Protein AF-A0A7S0V590-F1 (afdb_monomer)

Mean predicted aligned error: 9.69 Å

Nearest PDB structures (foldseek):
  9c5c-assembly1_B  TM=3.283E-01  e=2.631E+00  Homo sapiens
  8a9k-assembly1_A  TM=4.041E-01  e=4.850E+00  Homo sapiens

Radius of gyration: 17.99 Å; Cα contacts (8 Å, |Δi|>4): 109; chains: 1; bounding box: 58×39×56 Å

Structure (mmCIF, N/CA/C/O backbone):
data_AF-A0A7S0V590-F1
#
_entry.id   AF-A0A7S0V590-F1
#
loop_
_atom_site.group_PDB
_atom_site.id
_atom_site.type_symbol
_atom_site.label_atom_id
_atom_site.label_alt_id
_atom_site.label_comp_id
_atom_site.label_asym_id
_atom_site.label_entity_id
_atom_site.label_seq_id
_atom_site.pdbx_PDB_ins_code
_atom_site.Cartn_x
_atom_site.Cartn_y
_atom_site.Cartn_z
_atom_site.occupancy
_atom_site.B_iso_or_equiv
_atom_site.auth_seq_id
_atom_site.auth_comp_id
_atom_site.auth_asym_id
_atom_site.auth_atom_id
_atom_site.pdbx_PDB_model_num
ATOM 1 N N . MET A 1 1 ? 5.448 25.485 -33.151 1.00 40.81 1 MET A N 1
ATOM 2 C CA . MET A 1 1 ? 5.277 24.139 -32.556 1.00 40.81 1 MET A CA 1
ATOM 3 C C . MET A 1 1 ? 6.236 24.014 -31.382 1.00 40.81 1 MET A C 1
ATOM 5 O O . MET A 1 1 ? 7.440 23.976 -31.600 1.00 40.81 1 MET A O 1
ATOM 9 N N . ALA A 1 2 ? 5.732 24.058 -30.147 1.00 37.69 2 ALA A N 1
ATOM 10 C CA . ALA A 1 2 ? 6.571 23.934 -28.958 1.00 37.69 2 ALA A CA 1
ATOM 11 C C . ALA A 1 2 ? 7.068 22.485 -28.828 1.00 37.69 2 ALA A C 1
ATOM 13 O O . ALA A 1 2 ? 6.274 21.548 -28.761 1.00 37.69 2 ALA A O 1
ATOM 14 N N . LYS A 1 3 ? 8.392 22.304 -28.837 1.00 43.41 3 LYS A N 1
ATOM 15 C CA . LYS A 1 3 ? 9.062 21.033 -28.544 1.00 43.41 3 LYS A CA 1
ATOM 16 C C . LYS A 1 3 ? 8.748 20.695 -27.086 1.00 43.41 3 LYS A C 1
ATOM 18 O O . LYS A 1 3 ? 9.236 21.389 -26.199 1.00 43.41 3 LYS A O 1
ATOM 23 N N . ALA A 1 4 ? 7.936 19.666 -26.843 1.00 42.25 4 ALA A N 1
ATOM 24 C CA . ALA A 1 4 ? 7.739 19.136 -25.500 1.00 42.25 4 ALA A CA 1
ATOM 25 C C . ALA A 1 4 ? 9.118 18.786 -24.926 1.00 42.25 4 ALA A C 1
ATOM 27 O O . ALA A 1 4 ? 9.814 17.904 -25.442 1.00 42.25 4 ALA A O 1
ATOM 28 N N . SER A 1 5 ? 9.551 19.535 -23.913 1.00 45.69 5 SER A N 1
ATOM 29 C CA . SER A 1 5 ? 10.721 19.192 -23.120 1.00 45.69 5 SER A CA 1
ATOM 30 C C . SER A 1 5 ? 10.504 17.773 -22.623 1.00 45.69 5 SER A C 1
ATOM 32 O O . SER A 1 5 ? 9.531 17.514 -21.920 1.00 45.69 5 SER A O 1
ATOM 34 N N . ARG A 1 6 ? 11.376 16.842 -23.024 1.00 47.25 6 ARG A N 1
ATOM 35 C CA . ARG A 1 6 ? 11.443 15.516 -22.410 1.00 47.25 6 ARG A CA 1
ATOM 36 C C . ARG A 1 6 ? 11.777 15.740 -20.941 1.00 47.25 6 ARG A C 1
ATOM 38 O O . ARG A 1 6 ? 12.952 15.851 -20.593 1.00 47.25 6 ARG A O 1
ATOM 45 N N . GLU A 1 7 ? 10.753 15.868 -20.105 1.00 49.06 7 GLU A N 1
ATOM 46 C CA . GLU A 1 7 ? 10.900 15.807 -18.662 1.00 49.06 7 GLU A CA 1
ATOM 47 C C . GLU A 1 7 ? 11.709 14.547 -18.369 1.00 49.06 7 GLU A C 1
ATOM 49 O O . GLU A 1 7 ? 11.351 13.438 -18.780 1.00 49.06 7 GLU A O 1
ATOM 54 N N . LYS A 1 8 ? 12.878 14.724 -17.750 1.00 43.88 8 LYS A N 1
ATOM 55 C CA . LYS A 1 8 ? 13.663 13.602 -17.246 1.00 43.88 8 LYS A CA 1
ATOM 56 C C . LYS A 1 8 ? 12.813 12.948 -16.168 1.00 43.88 8 LYS A C 1
ATOM 58 O O . LYS A 1 8 ? 12.829 13.373 -15.020 1.00 43.88 8 LYS A O 1
ATOM 63 N N . VAL A 1 9 ? 12.069 11.921 -16.556 1.00 50.62 9 VAL A N 1
ATOM 64 C CA . VAL A 1 9 ? 11.330 11.074 -15.629 1.00 50.62 9 VAL A CA 1
ATOM 65 C C . VAL A 1 9 ? 12.345 10.478 -14.661 1.00 50.62 9 VAL A C 1
ATOM 67 O O . VAL A 1 9 ? 13.165 9.631 -15.034 1.00 50.62 9 VAL A O 1
ATOM 70 N N . ILE A 1 10 ? 12.314 10.954 -13.419 1.00 52.41 10 ILE A N 1
ATOM 71 C CA . ILE A 1 10 ? 13.142 10.432 -12.339 1.00 52.41 10 ILE A CA 1
ATOM 72 C C . ILE A 1 10 ? 12.605 9.039 -12.017 1.00 52.41 10 ILE A C 1
ATOM 74 O O . ILE A 1 10 ? 11.551 8.881 -11.408 1.00 52.41 10 ILE A O 1
ATOM 78 N N . LYS A 1 11 ? 13.322 8.007 -12.466 1.00 58.06 11 LYS A N 1
ATOM 79 C CA . LYS A 1 11 ? 13.026 6.626 -12.081 1.00 58.06 11 LYS A CA 1
ATOM 80 C C . LYS A 1 11 ? 13.479 6.429 -10.635 1.00 58.06 11 LYS A C 1
ATOM 82 O O . LYS A 1 11 ? 14.630 6.761 -10.337 1.00 58.06 11 LYS A O 1
ATOM 87 N N . PRO A 1 12 ? 12.649 5.862 -9.747 1.00 60.38 12 PRO A N 1
ATOM 88 C CA . PRO A 1 12 ? 13.106 5.510 -8.413 1.00 60.38 12 PRO A CA 1
ATOM 89 C C . PRO A 1 12 ? 14.254 4.508 -8.526 1.00 60.38 12 PRO A C 1
ATOM 91 O O . PRO A 1 12 ? 14.137 3.486 -9.207 1.00 60.38 12 PRO A O 1
ATOM 94 N N . SER A 1 13 ? 15.373 4.790 -7.863 1.00 70.56 13 SER A N 1
ATOM 95 C CA . SER A 1 13 ? 16.407 3.772 -7.692 1.00 70.56 13 SER A CA 1
ATOM 96 C C . SER A 1 13 ? 15.886 2.673 -6.755 1.00 70.56 13 SER A C 1
ATOM 98 O O . SER A 1 13 ? 15.053 2.941 -5.884 1.00 70.56 13 SER A O 1
ATOM 100 N N . LYS A 1 14 ? 16.393 1.437 -6.886 1.00 73.06 14 LYS A N 1
ATOM 101 C CA . LYS A 1 14 ? 16.056 0.331 -5.962 1.00 73.06 14 LYS A CA 1
ATOM 102 C C . LYS A 1 14 ? 16.268 0.735 -4.494 1.00 73.06 14 LYS A C 1
ATOM 104 O O . LYS A 1 14 ? 15.441 0.427 -3.643 1.00 73.06 14 LYS A O 1
ATOM 109 N N . LEU A 1 15 ? 17.340 1.485 -4.223 1.00 77.62 15 LEU A N 1
ATOM 110 C CA . LEU A 1 15 ? 17.662 2.011 -2.897 1.00 77.62 15 LEU A CA 1
ATOM 111 C C . LEU A 1 15 ? 16.615 3.020 -2.408 1.00 77.62 15 LEU A C 1
ATOM 113 O O . LEU A 1 15 ? 16.135 2.905 -1.284 1.00 77.62 15 LEU A O 1
ATOM 117 N N . SER A 1 16 ? 16.228 3.978 -3.255 1.00 77.31 16 SER A N 1
ATOM 118 C CA . SER A 1 16 ? 15.192 4.968 -2.928 1.00 77.31 16 SER A CA 1
ATOM 119 C C . SER A 1 16 ? 13.860 4.292 -2.596 1.00 77.31 16 SER A C 1
ATOM 121 O O . SER A 1 16 ? 13.164 4.715 -1.674 1.00 77.31 16 SER A O 1
ATOM 123 N N . LEU A 1 17 ? 13.521 3.215 -3.308 1.00 79.50 17 LEU A N 1
ATOM 124 C CA . LEU A 1 17 ? 12.298 2.460 -3.065 1.00 79.50 17 LEU A CA 1
ATOM 125 C C . LEU A 1 17 ? 12.337 1.691 -1.743 1.00 79.50 17 LEU A C 1
ATOM 127 O O . LEU A 1 17 ? 11.377 1.760 -0.982 1.00 79.50 17 LEU A O 1
ATOM 131 N N . ARG A 1 18 ? 13.459 1.029 -1.435 1.00 82.75 18 ARG A N 1
ATOM 132 C CA . ARG A 1 18 ? 13.667 0.368 -0.139 1.00 82.75 18 ARG A CA 1
ATOM 133 C C . ARG A 1 18 ? 13.497 1.353 1.017 1.00 82.75 18 ARG A C 1
ATOM 135 O O . ARG A 1 18 ? 12.694 1.109 1.910 1.00 82.75 18 ARG A O 1
ATOM 142 N N . ILE A 1 19 ? 14.173 2.501 0.939 1.00 85.50 19 ILE A N 1
ATOM 143 C CA . ILE A 1 19 ? 14.043 3.583 1.928 1.00 85.50 19 ILE A CA 1
ATOM 144 C C . ILE A 1 19 ? 12.577 4.025 2.054 1.00 85.50 19 ILE A C 1
ATOM 146 O O . ILE A 1 19 ? 12.086 4.253 3.155 1.00 85.50 19 ILE A O 1
ATOM 150 N N . THR A 1 20 ? 11.852 4.128 0.937 1.00 86.69 20 THR A N 1
ATOM 151 C CA . THR A 1 20 ? 10.426 4.494 0.951 1.00 86.69 20 THR A CA 1
ATOM 152 C C . THR A 1 20 ? 9.573 3.448 1.676 1.00 86.69 20 THR A C 1
ATOM 154 O O . THR A 1 20 ? 8.680 3.816 2.433 1.00 86.69 20 THR A O 1
ATOM 157 N N . ILE A 1 21 ? 9.855 2.156 1.501 1.00 87.19 21 ILE A N 1
ATOM 158 C CA . ILE A 1 21 ? 9.139 1.073 2.193 1.00 87.19 21 ILE A CA 1
ATOM 159 C C . ILE A 1 21 ? 9.451 1.090 3.694 1.00 87.19 21 ILE A C 1
ATOM 161 O O . ILE A 1 21 ? 8.531 1.025 4.507 1.00 87.19 21 ILE A O 1
ATOM 165 N N . GLU A 1 22 ? 10.722 1.241 4.073 1.00 87.69 22 GLU A N 1
ATOM 166 C CA . GLU A 1 22 ? 11.150 1.348 5.477 1.00 87.69 22 GLU A CA 1
ATOM 167 C C . GLU A 1 22 ? 10.454 2.519 6.195 1.00 87.69 22 GLU A C 1
ATOM 169 O O . GLU A 1 22 ? 10.034 2.396 7.350 1.00 87.69 22 GLU A O 1
ATOM 174 N N . ARG A 1 23 ? 10.242 3.637 5.489 1.00 91.06 23 ARG A N 1
ATOM 175 C CA . ARG A 1 23 ? 9.536 4.822 6.002 1.00 91.06 23 ARG A CA 1
ATOM 176 C C . ARG A 1 23 ? 8.066 4.579 6.360 1.00 91.06 23 ARG A C 1
ATOM 178 O O . ARG A 1 23 ? 7.535 5.319 7.184 1.00 91.06 23 ARG A O 1
ATOM 185 N N . LEU A 1 24 ? 7.414 3.533 5.843 1.00 88.88 24 LEU A N 1
ATOM 186 C CA . LEU A 1 24 ? 6.047 3.170 6.259 1.00 88.88 24 LEU A CA 1
ATOM 187 C C . LEU A 1 24 ? 5.977 2.788 7.747 1.00 88.88 24 LEU A C 1
ATOM 189 O O . LEU A 1 24 ? 4.944 2.970 8.390 1.00 88.88 24 LEU A O 1
ATOM 193 N N . GLY A 1 25 ? 7.072 2.274 8.312 1.00 86.62 25 GLY A N 1
ATOM 194 C CA . GLY A 1 25 ? 7.156 1.907 9.725 1.00 86.62 25 GLY A CA 1
ATOM 195 C C . GLY A 1 25 ? 7.357 3.088 10.679 1.00 86.62 25 GLY A C 1
ATOM 196 O O . GLY A 1 25 ? 7.224 2.906 11.886 1.00 86.62 25 GLY A O 1
ATOM 197 N N . GLN A 1 26 ? 7.650 4.286 10.168 1.00 91.25 26 GLN A N 1
ATOM 198 C CA . GLN A 1 26 ? 8.115 5.429 10.964 1.00 91.25 26 GLN A C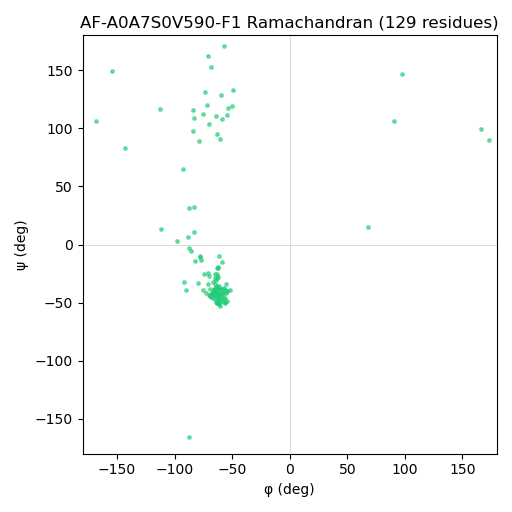A 1
ATOM 199 C C . GLN A 1 26 ? 6.959 6.270 11.533 1.00 91.25 26 GLN A C 1
ATOM 201 O O . GLN A 1 26 ? 5.812 5.813 11.591 1.00 91.25 26 GLN A O 1
ATOM 206 N N . ASP A 1 27 ? 7.247 7.482 12.010 1.00 92.25 27 ASP A N 1
ATOM 207 C CA . ASP A 1 27 ? 6.251 8.411 12.546 1.00 92.25 27 ASP A CA 1
ATOM 208 C C . ASP A 1 27 ? 5.131 8.729 11.531 1.00 92.25 27 ASP A C 1
ATOM 210 O O . ASP A 1 27 ? 5.179 8.346 10.358 1.00 92.25 27 ASP A O 1
ATOM 214 N N . LYS A 1 28 ? 4.076 9.411 11.990 1.00 88.56 28 LYS A N 1
ATOM 215 C CA . LYS A 1 28 ? 2.888 9.693 11.172 1.00 88.56 28 LYS A CA 1
ATOM 216 C C . LYS A 1 28 ? 3.232 10.423 9.871 1.00 88.56 28 LYS A C 1
ATOM 218 O O . LYS A 1 28 ? 2.756 10.006 8.816 1.00 88.56 28 LYS A O 1
ATOM 223 N N . GLN A 1 29 ? 4.013 11.498 9.945 1.00 91.69 29 GLN A N 1
ATOM 224 C CA . GLN A 1 29 ? 4.285 12.355 8.794 1.00 91.69 29 GLN A CA 1
ATOM 225 C C . GLN A 1 29 ? 5.135 11.611 7.765 1.00 91.69 29 GLN A C 1
ATOM 227 O O . GLN A 1 29 ? 4.833 11.636 6.569 1.00 91.69 29 GLN A O 1
ATOM 232 N N . THR A 1 30 ? 6.141 10.875 8.232 1.00 92.06 30 THR A N 1
ATOM 233 C CA . THR A 1 30 ? 7.009 10.088 7.355 1.00 92.06 30 THR A CA 1
ATOM 234 C C . THR A 1 30 ? 6.267 8.923 6.697 1.00 92.06 30 THR A C 1
ATOM 236 O O . THR A 1 30 ? 6.390 8.710 5.487 1.00 92.06 30 THR A O 1
ATOM 239 N N . ALA A 1 31 ? 5.434 8.207 7.458 1.00 89.88 31 ALA A N 1
ATOM 240 C CA . ALA A 1 31 ? 4.612 7.122 6.928 1.00 89.88 31 ALA A CA 1
ATOM 241 C C . ALA A 1 31 ? 3.591 7.624 5.898 1.00 89.88 31 ALA A C 1
ATOM 243 O O . ALA A 1 31 ? 3.349 6.963 4.887 1.00 89.88 31 ALA A O 1
ATOM 244 N N . GLU A 1 32 ? 3.015 8.804 6.119 1.00 89.88 32 GLU A N 1
ATOM 245 C CA . GLU A 1 32 ? 2.109 9.443 5.169 1.00 89.88 32 GLU A CA 1
ATOM 246 C C . GLU A 1 32 ? 2.807 9.776 3.845 1.00 89.88 32 GLU A C 1
ATOM 248 O O . GLU A 1 32 ? 2.312 9.399 2.780 1.00 89.88 32 GLU A O 1
ATOM 253 N N . GLN A 1 33 ? 3.966 10.434 3.898 1.00 91.12 33 GLN A N 1
ATOM 254 C CA . GLN A 1 33 ? 4.743 10.768 2.700 1.00 91.12 33 GLN A CA 1
ATOM 255 C C . GLN A 1 33 ? 5.156 9.512 1.926 1.00 91.12 33 GLN A C 1
ATOM 257 O O . GLN A 1 33 ? 5.053 9.472 0.697 1.00 91.12 33 GLN A O 1
ATOM 262 N N . ALA A 1 34 ? 5.581 8.465 2.636 1.00 90.62 34 ALA A N 1
ATOM 263 C CA . ALA A 1 34 ? 5.904 7.176 2.038 1.00 90.62 34 ALA A CA 1
ATOM 264 C C . ALA A 1 34 ? 4.684 6.534 1.364 1.00 90.62 34 ALA A C 1
ATOM 266 O O . ALA A 1 34 ? 4.783 6.072 0.228 1.00 90.62 34 ALA A O 1
ATOM 267 N N . THR A 1 35 ? 3.520 6.567 2.018 1.00 90.44 35 THR A N 1
ATOM 268 C CA . THR A 1 35 ? 2.265 6.031 1.468 1.00 90.44 35 THR A CA 1
ATOM 269 C C . THR A 1 35 ? 1.867 6.757 0.189 1.00 90.44 35 THR A C 1
ATOM 271 O O . THR A 1 35 ? 1.556 6.106 -0.807 1.00 90.44 35 THR A O 1
ATOM 274 N N . TRP A 1 36 ? 1.934 8.091 0.178 1.00 87.75 36 TRP A N 1
ATOM 275 C CA . TRP A 1 36 ? 1.656 8.893 -1.015 1.00 87.75 36 TRP A CA 1
ATOM 276 C C . TRP A 1 36 ? 2.647 8.638 -2.142 1.00 87.75 36 TRP A C 1
ATOM 278 O O . TRP A 1 36 ? 2.243 8.526 -3.297 1.00 87.75 36 TRP A O 1
ATOM 288 N N . THR A 1 37 ? 3.932 8.504 -1.813 1.00 88.56 37 THR A N 1
ATOM 289 C CA . THR A 1 37 ? 4.966 8.171 -2.799 1.00 88.56 37 THR A CA 1
ATOM 290 C C . THR A 1 37 ? 4.661 6.822 -3.439 1.00 88.56 37 THR A C 1
ATOM 292 O O . THR A 1 37 ? 4.630 6.713 -4.661 1.00 88.56 37 THR A O 1
ATOM 295 N N . ILE A 1 38 ? 4.361 5.801 -2.633 1.00 87.75 38 ILE A N 1
ATOM 296 C CA . ILE A 1 38 ? 4.005 4.467 -3.127 1.00 87.75 38 ILE A CA 1
ATOM 297 C C . ILE A 1 38 ? 2.726 4.517 -3.962 1.00 87.75 38 ILE A C 1
ATOM 299 O O . ILE A 1 38 ? 2.705 3.958 -5.056 1.00 87.75 38 ILE A O 1
ATOM 303 N N . TRP A 1 39 ? 1.691 5.226 -3.506 1.00 86.00 39 TRP A N 1
ATOM 304 C CA . TRP A 1 39 ? 0.474 5.419 -4.289 1.00 86.00 39 TRP A CA 1
ATOM 305 C C . TRP A 1 39 ? 0.767 6.087 -5.633 1.00 86.00 39 TRP A C 1
ATOM 307 O O . TRP A 1 39 ? 0.309 5.593 -6.651 1.00 86.00 39 TRP A O 1
ATOM 317 N N . GLY A 1 40 ? 1.574 7.149 -5.677 1.00 84.06 40 GLY A N 1
ATOM 318 C CA . GLY A 1 40 ? 1.928 7.835 -6.923 1.00 84.06 40 GLY A CA 1
ATOM 319 C C . GLY A 1 40 ? 2.774 6.979 -7.869 1.00 84.06 40 GLY A C 1
ATOM 320 O O . GLY A 1 40 ? 2.646 7.091 -9.087 1.00 84.06 40 GLY A O 1
ATOM 321 N N . LEU A 1 41 ? 3.618 6.092 -7.338 1.00 84.12 41 LEU A N 1
ATOM 322 C CA . LEU A 1 41 ? 4.383 5.135 -8.144 1.00 84.12 41 LEU A CA 1
ATOM 323 C C . LEU A 1 41 ? 3.505 4.043 -8.750 1.00 84.12 41 LEU A C 1
ATOM 325 O O . LEU A 1 41 ? 3.793 3.574 -9.852 1.00 84.12 41 LEU A O 1
ATOM 329 N N . LEU A 1 42 ? 2.468 3.644 -8.020 1.00 78.88 42 LEU A N 1
ATOM 330 C CA . LEU A 1 42 ? 1.580 2.553 -8.387 1.00 78.88 42 LEU A CA 1
ATOM 331 C C . LEU A 1 42 ? 0.364 3.019 -9.187 1.00 78.88 42 LEU A C 1
ATOM 333 O O . LEU A 1 42 ? -0.113 2.290 -10.041 1.00 78.88 42 LEU A O 1
ATOM 337 N N . SER A 1 43 ? -0.133 4.224 -8.944 1.00 80.31 43 SER A N 1
ATOM 338 C CA . SER A 1 43 ? -1.356 4.736 -9.553 1.00 80.31 43 SER A CA 1
ATOM 339 C C . SER A 1 43 ? -1.342 4.527 -11.062 1.00 80.31 43 SER A C 1
ATOM 341 O O . SER A 1 43 ? -0.371 4.867 -11.736 1.00 80.31 43 SER A O 1
ATOM 343 N N . THR A 1 44 ? -2.442 4.007 -11.601 1.00 74.38 44 THR A N 1
ATOM 344 C CA . THR A 1 44 ? -2.615 3.810 -13.051 1.00 74.38 44 THR A CA 1
ATOM 345 C C . THR A 1 44 ? -2.493 5.114 -13.847 1.00 74.38 44 THR A C 1
ATOM 347 O O . THR A 1 44 ? -2.279 5.080 -15.056 1.00 74.38 44 THR A O 1
ATOM 350 N N . TRP A 1 45 ? -2.567 6.263 -13.169 1.00 79.44 45 TRP A N 1
ATOM 351 C CA . TRP A 1 45 ? -2.354 7.594 -13.735 1.00 79.44 45 TRP A CA 1
ATOM 352 C C . TRP A 1 45 ? -0.864 7.913 -13.949 1.00 79.44 45 TRP A C 1
ATOM 354 O O . TRP A 1 45 ? -0.530 8.873 -14.638 1.00 79.44 45 TRP A O 1
ATOM 364 N N . ASN A 1 46 ? 0.049 7.120 -13.381 1.00 80.44 46 ASN A N 1
ATOM 365 C CA . ASN A 1 46 ? 1.481 7.219 -13.626 1.00 80.44 46 ASN A CA 1
ATOM 366 C C . ASN A 1 46 ? 1.842 6.447 -14.906 1.00 80.44 46 ASN A C 1
ATOM 368 O O . ASN A 1 46 ? 1.762 5.223 -14.900 1.00 80.44 46 ASN A O 1
ATOM 372 N N . PRO A 1 47 ? 2.336 7.087 -15.981 1.00 80.75 47 PRO A N 1
ATOM 373 C CA . PRO A 1 47 ? 2.637 6.409 -17.251 1.00 80.75 47 PRO A CA 1
ATOM 374 C C . PRO A 1 47 ? 3.712 5.310 -17.145 1.00 80.75 47 PRO A C 1
ATOM 376 O O . PRO A 1 47 ? 3.928 4.553 -18.090 1.00 80.75 47 PRO A O 1
ATOM 379 N N . HIS A 1 48 ? 4.401 5.206 -16.007 1.00 81.06 48 HIS A N 1
ATOM 380 C CA . HIS A 1 48 ? 5.424 4.202 -15.729 1.00 81.06 48 HIS A CA 1
ATOM 381 C C . HIS A 1 48 ? 5.015 3.187 -14.656 1.00 81.06 48 HIS A C 1
ATOM 383 O O . HIS A 1 48 ? 5.877 2.442 -14.183 1.00 81.06 48 HIS A O 1
ATOM 389 N N . TRP A 1 49 ? 3.732 3.122 -14.282 1.00 80.00 49 TRP A N 1
ATOM 390 C CA . TRP A 1 49 ? 3.245 2.258 -13.202 1.00 80.00 49 TRP A CA 1
ATOM 391 C C . TRP A 1 49 ? 3.641 0.781 -13.387 1.00 80.00 49 TRP A C 1
ATOM 393 O O . TRP A 1 49 ? 4.103 0.151 -12.438 1.00 80.00 49 TRP A O 1
ATOM 403 N N . GLN A 1 50 ? 3.588 0.255 -14.618 1.00 78.44 50 GLN A N 1
ATOM 404 C CA . GLN A 1 50 ? 3.994 -1.127 -14.940 1.00 78.44 50 GLN A CA 1
ATOM 405 C C . GLN A 1 50 ? 5.476 -1.383 -14.648 1.00 78.44 50 GLN A C 1
ATOM 407 O O . GLN A 1 50 ? 5.851 -2.395 -14.066 1.00 78.44 50 GLN A O 1
ATOM 412 N N . ARG A 1 51 ? 6.344 -0.427 -14.992 1.00 78.44 51 ARG A N 1
ATOM 413 C CA . ARG A 1 51 ? 7.777 -0.529 -14.700 1.00 78.44 51 ARG A CA 1
ATOM 414 C C . ARG A 1 51 ? 8.045 -0.424 -13.200 1.00 78.44 51 ARG A C 1
ATOM 416 O O . ARG A 1 51 ? 8.921 -1.108 -12.681 1.00 78.44 51 ARG A O 1
ATOM 423 N N . ASN A 1 52 ? 7.314 0.437 -12.495 1.00 77.88 52 ASN A N 1
ATOM 424 C CA . ASN A 1 52 ? 7.452 0.575 -11.045 1.00 77.88 52 ASN A CA 1
ATOM 425 C C . ASN A 1 52 ? 7.046 -0.716 -10.327 1.00 77.88 52 ASN A C 1
ATOM 427 O O . ASN A 1 52 ? 7.714 -1.109 -9.373 1.00 77.88 52 ASN A O 1
ATOM 431 N N . GLN A 1 53 ? 6.023 -1.412 -10.825 1.00 75.19 53 GLN A N 1
ATOM 432 C CA . GLN A 1 53 ? 5.644 -2.735 -10.340 1.00 75.19 53 GLN A CA 1
ATOM 433 C C . GLN A 1 53 ? 6.800 -3.736 -10.440 1.00 75.19 53 GLN A C 1
ATOM 435 O O . GLN A 1 53 ? 7.102 -4.391 -9.446 1.00 75.19 53 GLN A O 1
ATOM 440 N N . GLU A 1 54 ? 7.464 -3.845 -11.593 1.00 74.50 54 GLU A N 1
ATOM 441 C CA . GLU A 1 54 ? 8.599 -4.767 -11.757 1.00 74.50 54 GLU A CA 1
ATOM 442 C C . GLU A 1 54 ? 9.685 -4.503 -10.708 1.00 74.50 54 GLU A C 1
ATOM 444 O O . GLU A 1 54 ? 10.228 -5.432 -10.109 1.00 74.50 54 GLU A O 1
ATOM 449 N N . VAL A 1 55 ? 9.973 -3.225 -10.436 1.00 71.38 55 VAL A N 1
ATOM 450 C CA . VAL A 1 55 ? 10.954 -2.826 -9.420 1.00 71.38 55 VAL A CA 1
ATOM 451 C C . VAL A 1 55 ? 10.484 -3.208 -8.011 1.00 71.38 55 VAL A C 1
ATOM 453 O O . VAL A 1 55 ? 11.303 -3.666 -7.216 1.00 71.38 55 VAL A O 1
ATOM 456 N N . LEU A 1 56 ? 9.192 -3.078 -7.695 1.00 74.88 56 LEU A N 1
ATOM 457 C CA . LEU A 1 56 ? 8.631 -3.485 -6.399 1.00 74.88 56 LEU A CA 1
ATOM 458 C C . LEU A 1 56 ? 8.665 -5.007 -6.213 1.00 74.88 56 LEU A C 1
ATOM 460 O O . LEU A 1 56 ? 9.056 -5.481 -5.146 1.00 74.88 56 LEU A O 1
ATOM 464 N N . ASP A 1 57 ? 8.327 -5.772 -7.252 1.00 73.81 57 ASP A N 1
ATOM 465 C CA . ASP A 1 57 ? 8.414 -7.235 -7.233 1.00 73.81 57 ASP A CA 1
ATOM 466 C C . ASP A 1 57 ? 9.870 -7.704 -7.042 1.00 73.81 57 ASP A C 1
ATOM 468 O O . ASP A 1 57 ? 10.119 -8.632 -6.266 1.00 73.81 57 ASP A O 1
ATOM 472 N N . LEU A 1 58 ? 10.834 -7.014 -7.667 1.00 67.56 58 LEU A N 1
ATOM 473 C CA . LEU A 1 58 ? 12.279 -7.215 -7.479 1.00 67.56 58 LEU A CA 1
ATOM 474 C C . LEU A 1 58 ? 12.751 -6.885 -6.055 1.00 67.56 58 LEU A C 1
ATOM 476 O O . LEU A 1 58 ? 13.606 -7.578 -5.506 1.00 67.56 58 LEU A O 1
ATOM 480 N N . VAL A 1 59 ? 12.238 -5.814 -5.447 1.00 68.19 59 VAL A N 1
ATOM 481 C CA . VAL A 1 59 ? 12.566 -5.462 -4.054 1.00 68.19 59 VAL A CA 1
ATOM 482 C C . VAL A 1 59 ? 12.031 -6.532 -3.099 1.00 68.19 59 VAL A C 1
ATOM 484 O O . VAL A 1 59 ? 12.778 -6.991 -2.229 1.00 68.19 59 VAL A O 1
ATOM 487 N N . ARG A 1 60 ? 10.803 -7.021 -3.327 1.00 71.31 60 ARG A N 1
ATOM 488 C CA . ARG A 1 60 ? 10.220 -8.118 -2.541 1.00 71.31 60 ARG A CA 1
ATOM 489 C C . ARG A 1 60 ? 11.025 -9.410 -2.671 1.00 71.31 60 ARG A C 1
ATOM 491 O O . ARG A 1 60 ? 11.323 -10.037 -1.659 1.00 71.31 60 ARG A O 1
ATOM 498 N N . SER A 1 61 ? 11.394 -9.821 -3.889 1.00 68.50 61 SER A N 1
ATOM 499 C CA . SER A 1 61 ? 12.145 -11.071 -4.103 1.00 68.50 61 SER A CA 1
ATOM 500 C C . SER A 1 61 ? 13.523 -11.065 -3.443 1.00 68.50 61 SER A C 1
ATOM 502 O O . SER A 1 61 ? 14.039 -12.123 -3.105 1.00 68.50 61 SER A O 1
ATOM 504 N N . ASN A 1 62 ? 14.099 -9.881 -3.230 1.00 65.31 62 ASN A N 1
ATOM 505 C CA . ASN A 1 62 ? 15.391 -9.710 -2.568 1.00 65.31 62 ASN A CA 1
ATOM 506 C C . ASN A 1 62 ? 15.277 -9.576 -1.039 1.00 65.31 62 ASN A C 1
ATOM 508 O O . ASN A 1 62 ? 16.270 -9.259 -0.387 1.00 65.31 62 ASN A O 1
ATOM 512 N N . GLY A 1 63 ? 14.082 -9.759 -0.461 1.00 63.78 63 GLY A N 1
ATOM 513 C CA . GLY A 1 63 ? 13.850 -9.650 0.983 1.00 63.78 63 GLY A CA 1
ATOM 514 C C . GLY A 1 63 ? 13.998 -8.229 1.535 1.00 63.78 63 GLY A C 1
ATOM 515 O O . GLY A 1 63 ? 14.097 -8.045 2.743 1.00 63.78 63 GLY A O 1
ATOM 516 N N . GLN A 1 64 ? 14.008 -7.207 0.675 1.00 58.44 64 GLN A N 1
ATOM 517 C CA . GLN A 1 64 ? 14.293 -5.814 1.043 1.00 58.44 64 GLN A CA 1
ATOM 518 C C . GLN A 1 64 ? 13.040 -5.043 1.490 1.00 58.44 64 GLN A C 1
ATOM 520 O O . GLN A 1 64 ?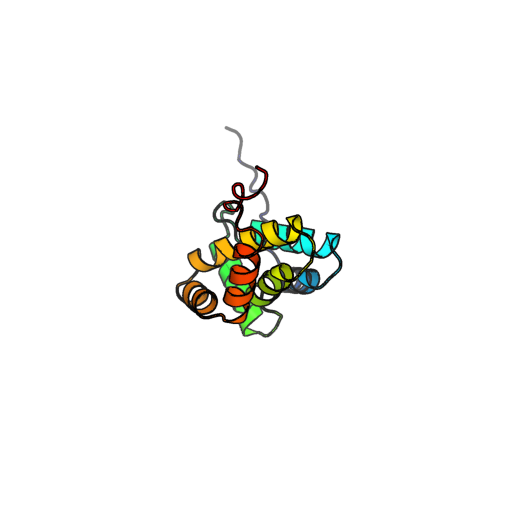 12.933 -3.835 1.291 1.00 58.44 64 GLN A O 1
ATOM 525 N N . GLY A 1 65 ? 12.093 -5.746 2.105 1.00 65.81 65 GLY A N 1
ATOM 526 C CA . GLY A 1 65 ? 10.800 -5.209 2.509 1.00 65.81 65 GLY A CA 1
ATOM 527 C C . GLY A 1 65 ? 9.695 -5.510 1.501 1.00 65.81 65 GLY A C 1
ATOM 528 O O . GLY A 1 65 ? 9.911 -5.579 0.290 1.00 65.81 65 GLY A O 1
ATOM 529 N N . ASP A 1 66 ? 8.490 -5.703 2.031 1.00 82.94 66 ASP A N 1
ATOM 530 C CA . ASP A 1 66 ? 7.292 -5.949 1.241 1.00 82.94 66 ASP A CA 1
ATOM 531 C C . ASP A 1 66 ? 6.336 -4.760 1.384 1.00 82.94 66 ASP A C 1
ATOM 533 O O . ASP A 1 66 ? 5.836 -4.453 2.467 1.00 82.94 66 ASP A O 1
ATOM 537 N N . VAL A 1 67 ? 6.097 -4.085 0.260 1.00 84.56 67 VAL A N 1
ATOM 538 C CA . VAL A 1 67 ? 5.164 -2.958 0.123 1.00 84.56 67 VAL A CA 1
ATOM 539 C C . VAL A 1 67 ? 3.782 -3.357 0.617 1.00 84.56 67 VAL A C 1
ATOM 541 O O . VAL A 1 67 ? 3.116 -2.577 1.296 1.00 84.56 67 VAL A O 1
ATOM 544 N N . PHE A 1 68 ? 3.369 -4.587 0.310 1.00 88.06 68 PHE A N 1
ATOM 545 C CA . PHE A 1 68 ? 2.093 -5.128 0.741 1.00 88.06 68 PHE A CA 1
ATOM 546 C C . PHE A 1 68 ? 2.009 -5.211 2.271 1.00 88.06 68 PHE A C 1
ATOM 548 O O . PHE A 1 68 ? 1.044 -4.724 2.866 1.00 88.06 68 PHE A O 1
ATOM 555 N N . GLU A 1 69 ? 3.035 -5.758 2.924 1.00 88.88 69 GLU A N 1
ATOM 556 C CA . GLU A 1 69 ? 3.092 -5.863 4.387 1.00 88.88 69 GLU A CA 1
ATOM 557 C C . GLU A 1 69 ? 3.187 -4.496 5.070 1.00 88.88 69 GLU A C 1
ATOM 559 O O . GLU A 1 69 ? 2.517 -4.261 6.084 1.00 88.88 69 GLU A O 1
ATOM 564 N N . GLY A 1 70 ? 3.978 -3.579 4.507 1.00 88.75 70 GLY A N 1
ATOM 565 C CA . GLY A 1 70 ? 4.115 -2.213 5.005 1.00 88.75 70 GLY A CA 1
ATOM 566 C C . GLY A 1 70 ? 2.780 -1.472 4.988 1.00 88.75 70 GLY A C 1
ATOM 567 O O . GLY A 1 70 ? 2.321 -0.999 6.029 1.00 88.75 70 GLY A O 1
ATOM 568 N N . LEU A 1 71 ? 2.103 -1.450 3.835 1.00 91.00 71 LEU A N 1
ATOM 569 C CA . LEU A 1 71 ? 0.797 -0.805 3.687 1.00 91.00 71 LEU A CA 1
ATOM 570 C C . LEU A 1 71 ? -0.285 -1.478 4.545 1.00 91.00 71 LEU A C 1
ATOM 572 O O . LEU A 1 71 ? -1.069 -0.792 5.198 1.00 91.00 71 LEU A O 1
ATOM 576 N N . THR A 1 72 ? -0.302 -2.812 4.619 1.00 92.06 72 THR A N 1
ATOM 577 C CA . THR A 1 72 ? -1.253 -3.552 5.470 1.00 92.06 72 THR A CA 1
ATOM 578 C C . THR A 1 72 ? -1.070 -3.209 6.949 1.00 92.06 72 THR A C 1
ATOM 580 O O . THR A 1 72 ? -2.041 -3.121 7.703 1.00 92.06 72 THR A O 1
ATOM 583 N N . SER A 1 73 ? 0.168 -2.981 7.388 1.00 91.31 73 SER A N 1
ATOM 584 C CA . SER A 1 73 ? 0.466 -2.627 8.779 1.00 91.31 73 SER A CA 1
ATOM 585 C C . SER A 1 73 ? -0.006 -1.213 9.139 1.00 91.31 73 SER A C 1
ATOM 587 O O . SER A 1 73 ? -0.373 -0.972 10.291 1.00 91.31 73 SER A O 1
ATOM 589 N N . LEU A 1 74 ? -0.097 -0.295 8.170 1.00 91.38 74 LEU A N 1
ATOM 590 C CA . LEU A 1 74 ? -0.664 1.041 8.391 1.00 91.38 74 LEU A CA 1
ATOM 591 C C . LEU A 1 74 ? -2.153 1.006 8.752 1.00 91.38 74 LEU A C 1
ATOM 593 O O . LEU A 1 74 ? -2.602 1.845 9.531 1.00 91.38 74 LEU A O 1
ATOM 597 N N . LEU A 1 75 ? -2.900 -0.002 8.285 1.00 91.94 75 LEU A N 1
ATOM 598 C CA . LEU A 1 75 ? -4.319 -0.180 8.627 1.00 91.94 75 LEU A CA 1
ATOM 599 C C . LEU A 1 75 ? -4.551 -0.413 10.131 1.00 91.94 75 LEU A C 1
ATOM 601 O O . LEU A 1 75 ? -5.658 -0.224 10.632 1.00 91.94 75 LEU A O 1
ATOM 605 N N . ALA A 1 76 ? -3.509 -0.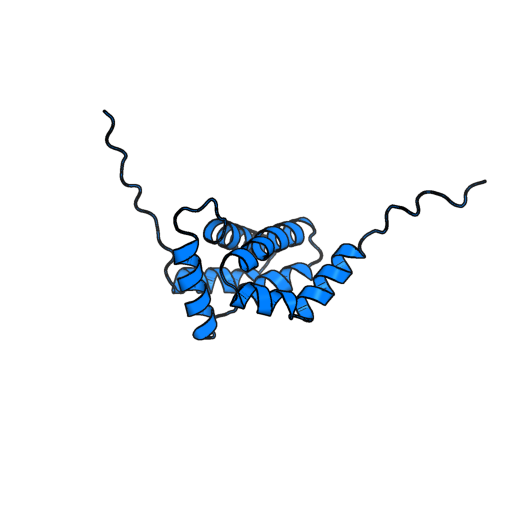816 10.865 1.00 89.44 76 ALA A N 1
ATOM 606 C CA . ALA A 1 76 ? -3.553 -1.029 12.308 1.00 89.44 76 ALA A CA 1
ATOM 607 C C . ALA A 1 76 ? -3.394 0.254 13.139 1.00 89.44 76 ALA A C 1
ATOM 609 O O . ALA A 1 76 ? -3.625 0.217 14.348 1.00 89.44 76 ALA A O 1
ATOM 610 N N . ARG A 1 77 ? -2.950 1.364 12.535 1.00 87.38 77 ARG A N 1
ATOM 611 C CA . ARG A 1 77 ? -2.696 2.621 13.257 1.00 87.38 77 ARG A CA 1
ATOM 612 C C . ARG A 1 77 ? -4.010 3.265 13.698 1.00 87.38 77 ARG A C 1
ATOM 614 O O . ARG A 1 77 ? -5.058 2.931 13.175 1.00 87.38 77 ARG A O 1
ATOM 621 N N . LYS A 1 78 ? -3.984 4.194 14.660 1.00 86.44 78 LYS A N 1
ATOM 622 C CA . LYS A 1 78 ? -5.204 4.912 15.092 1.00 86.44 78 LYS A CA 1
ATOM 623 C C . LYS A 1 78 ? -5.668 5.969 14.080 1.00 86.44 78 LYS A C 1
ATOM 625 O O . LYS A 1 78 ? -6.846 6.283 14.031 1.00 86.44 78 LYS A O 1
ATOM 630 N N . ASP A 1 79 ? -4.753 6.485 13.265 1.00 86.62 79 ASP A N 1
ATOM 631 C CA . ASP A 1 79 ? -4.998 7.620 12.377 1.00 86.62 79 ASP A CA 1
ATOM 632 C C . ASP A 1 79 ? -5.834 7.252 11.138 1.00 86.62 79 ASP A C 1
ATOM 634 O O . ASP A 1 79 ? -5.372 6.526 10.256 1.00 86.62 79 ASP A O 1
ATOM 638 N N . THR A 1 80 ? -7.061 7.771 11.058 1.00 86.50 80 THR A N 1
ATOM 639 C CA . THR A 1 80 ? -8.004 7.485 9.964 1.00 86.50 80 THR A CA 1
ATOM 640 C C . THR A 1 80 ? -7.499 7.952 8.600 1.00 86.50 80 THR A C 1
ATOM 642 O O . THR A 1 80 ? -7.663 7.236 7.613 1.00 86.50 80 THR A O 1
ATOM 645 N N . GLN A 1 81 ? -6.836 9.109 8.519 1.00 86.81 81 GLN A N 1
ATOM 646 C CA . GLN A 1 81 ? -6.334 9.624 7.241 1.00 86.81 81 GLN A CA 1
ATOM 647 C C . GLN A 1 81 ? -5.238 8.722 6.668 1.00 86.81 81 GLN A C 1
ATOM 649 O O . GLN A 1 81 ? -5.245 8.412 5.476 1.00 86.81 81 GLN A O 1
ATOM 654 N N . LEU A 1 82 ? -4.314 8.263 7.510 1.00 87.38 82 LEU A N 1
ATOM 655 C CA . LEU A 1 82 ? -3.246 7.352 7.118 1.00 87.38 82 LEU A CA 1
ATOM 656 C C . LEU A 1 82 ? -3.796 5.984 6.697 1.00 87.38 82 LEU A C 1
ATOM 658 O O . LEU A 1 82 ? -3.320 5.420 5.712 1.00 87.38 82 LEU A O 1
ATOM 662 N N . LYS A 1 83 ? -4.837 5.479 7.374 1.00 90.69 83 LYS A N 1
ATOM 663 C CA . LYS A 1 83 ? -5.546 4.261 6.944 1.00 90.69 83 LYS A CA 1
ATOM 664 C C . LYS A 1 83 ? -6.154 4.421 5.553 1.00 90.69 83 LYS A C 1
ATOM 666 O O . LYS A 1 83 ? -5.947 3.554 4.712 1.00 90.69 83 LYS A O 1
ATOM 671 N N . LEU A 1 84 ? -6.868 5.521 5.295 1.00 87.62 84 LEU A N 1
ATOM 672 C CA . LEU A 1 84 ? -7.490 5.786 3.991 1.00 87.62 84 LEU A CA 1
ATOM 673 C C . LEU A 1 84 ? -6.446 5.876 2.873 1.00 87.62 84 LEU A C 1
ATOM 675 O O . LEU A 1 84 ? -6.624 5.280 1.812 1.00 87.62 84 LEU A O 1
ATOM 679 N N . LYS A 1 85 ? -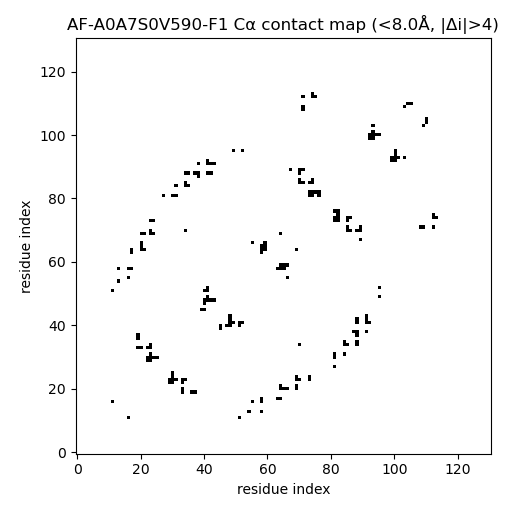5.319 6.548 3.126 1.00 86.44 85 LYS A N 1
ATOM 680 C CA . LYS A 1 85 ? -4.197 6.615 2.176 1.00 86.44 85 LYS A CA 1
ATOM 681 C C . LYS A 1 85 ? -3.606 5.227 1.912 1.00 86.44 85 LYS A C 1
ATOM 683 O O . LYS A 1 85 ? -3.373 4.868 0.759 1.00 86.44 85 LYS A O 1
ATOM 688 N N . ALA A 1 86 ? -3.422 4.420 2.958 1.00 90.44 86 ALA A N 1
ATOM 689 C CA . ALA A 1 86 ? -2.931 3.052 2.823 1.00 90.44 86 ALA A CA 1
ATOM 690 C C . ALA A 1 86 ? -3.909 2.161 2.040 1.00 90.44 86 ALA A C 1
ATOM 692 O O . ALA A 1 86 ? -3.470 1.400 1.181 1.00 90.44 86 ALA A O 1
ATOM 693 N N . LEU A 1 87 ? -5.222 2.295 2.262 1.00 91.00 87 LEU A N 1
ATOM 694 C CA . LEU A 1 87 ? -6.258 1.625 1.464 1.00 91.00 87 LEU A CA 1
ATOM 695 C C . LEU A 1 87 ? -6.204 2.050 -0.006 1.00 91.00 87 LEU A C 1
ATOM 697 O O . LEU A 1 87 ? -6.274 1.200 -0.892 1.00 91.00 87 LEU A O 1
ATOM 701 N N . GLY A 1 88 ? -6.027 3.346 -0.270 1.00 88.06 88 GLY A N 1
ATOM 702 C CA . GLY A 1 88 ? -5.850 3.876 -1.620 1.00 88.06 88 GLY A CA 1
ATOM 703 C C . GLY A 1 88 ? -4.644 3.266 -2.335 1.00 88.06 88 GLY A C 1
ATOM 704 O O . GLY A 1 88 ? -4.747 2.913 -3.505 1.00 88.06 88 GLY A O 1
ATOM 705 N N . ALA A 1 89 ? -3.515 3.090 -1.644 1.00 87.75 89 ALA A N 1
ATOM 706 C CA . ALA A 1 89 ? -2.332 2.426 -2.197 1.00 87.75 89 ALA A CA 1
ATOM 707 C C . ALA A 1 89 ? -2.544 0.913 -2.392 1.00 87.75 89 ALA A C 1
ATOM 709 O O . ALA A 1 89 ? -2.206 0.373 -3.446 1.00 87.75 89 ALA A O 1
ATOM 710 N N . LEU A 1 90 ? -3.148 0.234 -1.410 1.00 89.62 90 LEU A N 1
ATOM 711 C CA . LEU A 1 90 ? -3.467 -1.194 -1.488 1.00 89.62 90 LEU A CA 1
ATOM 712 C C . LEU A 1 90 ? -4.424 -1.497 -2.644 1.00 89.62 90 LEU A C 1
ATOM 714 O O . LEU A 1 90 ? -4.233 -2.502 -3.318 1.00 89.62 90 LEU A O 1
ATOM 718 N N . SER A 1 91 ? -5.407 -0.637 -2.920 1.00 88.50 91 SER A N 1
ATOM 719 C CA . SER A 1 91 ? -6.393 -0.866 -3.985 1.00 88.50 91 SER A CA 1
ATOM 720 C C . SER A 1 91 ? -5.778 -0.936 -5.382 1.00 88.50 91 SER A C 1
ATOM 722 O O . SER A 1 91 ? -6.382 -1.522 -6.273 1.00 88.50 91 SER A O 1
ATOM 724 N N . GLN A 1 92 ? -4.573 -0.393 -5.578 1.00 85.31 92 GLN A N 1
ATOM 725 C CA . GLN A 1 92 ? -3.886 -0.441 -6.866 1.00 85.31 92 GLN A CA 1
ATOM 726 C C . GLN A 1 92 ? -3.194 -1.794 -7.109 1.00 85.31 92 GLN A C 1
ATOM 728 O O . GLN A 1 92 ? -3.158 -2.282 -8.236 1.00 85.31 92 GLN A O 1
ATOM 733 N N . LEU A 1 93 ? -2.694 -2.444 -6.050 1.00 81.44 93 LEU A N 1
ATOM 734 C CA . LEU A 1 93 ? -1.877 -3.662 -6.140 1.00 81.44 93 LEU A CA 1
ATOM 735 C C . LEU A 1 93 ? -2.529 -4.852 -6.885 1.00 81.44 93 LEU A C 1
ATOM 737 O O . LEU A 1 93 ? -1.808 -5.535 -7.622 1.00 81.44 93 LEU A O 1
ATOM 741 N N . PRO A 1 94 ? -3.844 -5.132 -6.762 1.00 79.50 94 PRO A N 1
ATOM 742 C CA . PRO A 1 94 ? -4.489 -6.233 -7.480 1.00 79.50 94 PRO A CA 1
ATOM 743 C C . PRO A 1 94 ? -4.514 -6.071 -9.003 1.00 79.50 94 PRO A C 1
ATOM 745 O O . PRO A 1 94 ? -4.582 -7.076 -9.710 1.00 79.50 94 PRO A O 1
ATOM 748 N N . TYR A 1 95 ? -4.465 -4.837 -9.516 1.00 76.88 95 TYR A N 1
ATOM 749 C CA . TYR A 1 95 ? -4.546 -4.551 -10.957 1.00 76.88 95 TYR A CA 1
ATOM 750 C C . TYR A 1 95 ? -3.232 -4.818 -11.699 1.00 76.88 95 TYR A C 1
ATOM 752 O O . TYR A 1 95 ? -3.192 -4.838 -12.925 1.00 76.88 95 TYR A O 1
ATOM 760 N N . PHE A 1 96 ? -2.159 -5.058 -10.953 1.00 73.44 96 PHE A N 1
ATOM 761 C CA . PHE A 1 96 ? -0.804 -5.178 -11.472 1.00 73.44 96 PHE A CA 1
ATOM 762 C C . PHE A 1 96 ? -0.417 -6.600 -11.855 1.00 73.44 96 PHE A C 1
ATOM 764 O O . PHE A 1 96 ? 0.258 -6.834 -12.8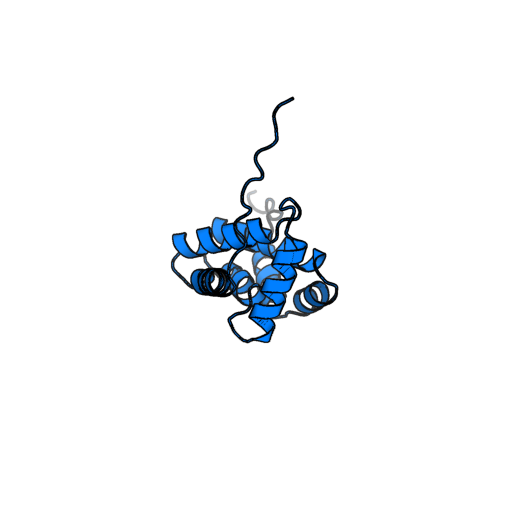56 1.00 73.44 96 PHE A O 1
ATOM 771 N N . SER A 1 97 ? -0.837 -7.588 -11.068 1.00 77.25 97 SER A N 1
ATOM 772 C CA . SER A 1 97 ? -0.596 -8.984 -11.415 1.00 77.25 97 SER A CA 1
ATOM 773 C C . SER A 1 97 ? -1.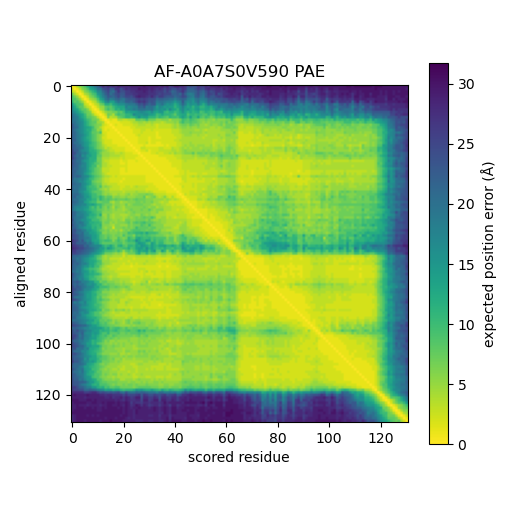618 -9.913 -10.786 1.00 77.25 97 SER A C 1
ATOM 775 O O . SER A 1 97 ? -2.080 -9.714 -9.659 1.00 77.25 97 SER A O 1
ATOM 777 N N . ARG A 1 98 ? -1.888 -11.021 -11.486 1.00 83.12 98 ARG A N 1
ATOM 778 C CA . ARG A 1 98 ? -2.674 -12.137 -10.944 1.00 83.12 98 ARG A CA 1
ATOM 779 C C . ARG A 1 98 ? -2.081 -12.651 -9.627 1.00 83.12 98 ARG A C 1
ATOM 781 O O . ARG A 1 98 ? -2.828 -13.035 -8.735 1.00 83.12 98 ARG A O 1
ATOM 788 N N . ARG A 1 99 ? -0.751 -12.609 -9.485 1.00 83.56 99 ARG A N 1
ATOM 789 C CA . ARG A 1 99 ? -0.043 -12.975 -8.252 1.00 83.56 99 ARG A CA 1
ATOM 790 C C . ARG A 1 99 ? -0.403 -12.050 -7.090 1.00 83.56 99 ARG A C 1
ATOM 792 O O . ARG A 1 99 ? -0.768 -12.554 -6.035 1.00 83.56 99 ARG A O 1
ATOM 799 N N . ASN A 1 100 ? -0.334 -10.731 -7.270 1.00 81.88 100 ASN A N 1
ATOM 800 C CA . ASN A 1 100 ? -0.665 -9.778 -6.205 1.00 81.88 100 ASN A CA 1
ATOM 801 C C . ASN A 1 100 ? -2.145 -9.853 -5.833 1.00 81.88 100 ASN A C 1
ATOM 803 O O . ASN A 1 100 ? -2.466 -9.872 -4.648 1.00 81.88 100 ASN A O 1
ATOM 807 N N . LYS A 1 101 ? -3.033 -10.016 -6.822 1.00 85.38 101 LYS A N 1
ATOM 808 C CA . LYS A 1 101 ? -4.454 -10.290 -6.576 1.00 85.38 101 LYS A CA 1
ATOM 809 C C . LYS A 1 101 ? -4.651 -11.510 -5.669 1.00 85.38 101 LYS A C 1
ATOM 811 O O . LYS A 1 101 ? -5.385 -11.414 -4.691 1.00 85.38 101 LYS A O 1
ATOM 816 N N . HIS A 1 102 ? -3.978 -12.625 -5.964 1.00 87.50 102 HIS A N 1
ATOM 817 C CA . HIS A 1 102 ? -4.060 -13.844 -5.153 1.00 87.50 102 HIS 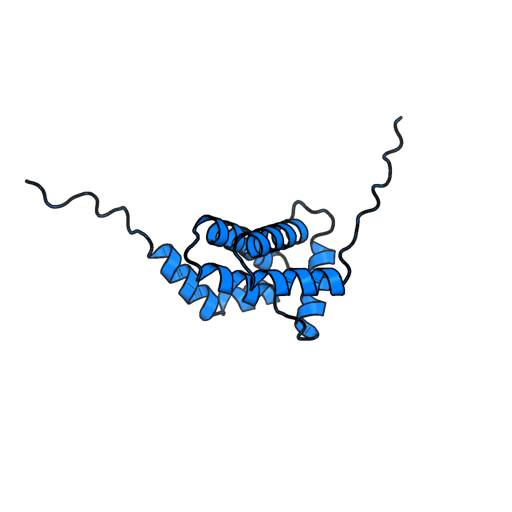A CA 1
ATOM 818 C C . HIS A 1 102 ? -3.504 -13.652 -3.743 1.00 87.50 102 HIS A C 1
ATOM 820 O O . HIS A 1 102 ? -4.210 -13.954 -2.790 1.00 87.50 102 HIS A O 1
ATOM 826 N N . ILE A 1 103 ? -2.297 -13.090 -3.603 1.00 86.69 103 ILE A N 1
ATOM 827 C CA . ILE A 1 103 ? -1.667 -12.832 -2.293 1.00 86.69 103 ILE A CA 1
ATOM 828 C C . ILE A 1 103 ? -2.576 -11.964 -1.419 1.00 86.69 103 ILE A C 1
ATOM 830 O O . ILE A 1 103 ? -2.784 -12.269 -0.247 1.00 86.69 103 ILE A O 1
ATOM 834 N N . MET A 1 104 ? -3.137 -10.893 -1.981 1.00 89.06 104 MET A N 1
ATOM 835 C CA . MET A 1 104 ? -4.022 -10.001 -1.237 1.00 89.06 104 MET A CA 1
ATOM 836 C C . MET A 1 104 ? -5.327 -10.686 -0.838 1.00 89.06 104 MET A C 1
ATOM 838 O O . MET A 1 104 ? -5.729 -10.585 0.318 1.00 89.06 104 MET A O 1
ATOM 842 N N . ALA A 1 105 ? -5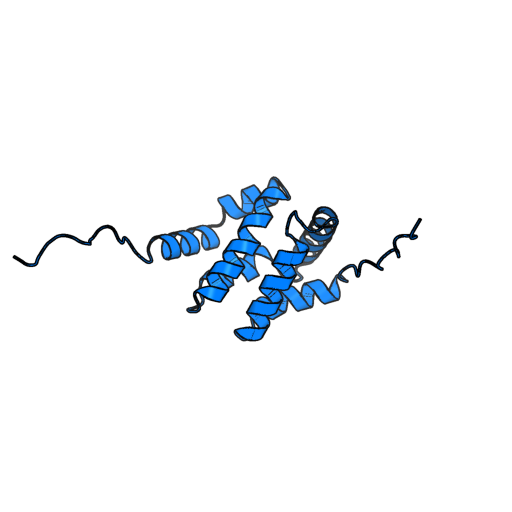.964 -11.402 -1.770 1.00 88.88 105 ALA A N 1
ATOM 843 C CA . ALA A 1 105 ? -7.208 -12.123 -1.512 1.00 88.88 105 ALA A CA 1
ATOM 844 C C . ALA A 1 105 ? -7.035 -13.241 -0.473 1.00 88.88 105 ALA A C 1
ATOM 846 O O . ALA A 1 105 ? -7.976 -13.548 0.251 1.00 88.88 105 ALA A O 1
ATOM 847 N N . SER A 1 106 ? -5.839 -13.827 -0.377 1.00 91.38 106 SER A N 1
ATOM 848 C CA . SER A 1 106 ? -5.531 -14.895 0.572 1.00 91.38 106 SER A CA 1
ATOM 849 C C . SER A 1 106 ? -4.834 -14.417 1.845 1.00 91.38 106 SER A C 1
ATOM 851 O O . SER A 1 106 ? -4.438 -15.262 2.640 1.00 91.38 106 SER A O 1
ATOM 853 N N . SER A 1 107 ? -4.613 -13.112 2.045 1.00 92.94 107 SER A N 1
ATOM 854 C CA . SER A 1 107 ? -3.851 -12.611 3.197 1.00 92.94 107 SER A CA 1
ATOM 855 C C . SER A 1 107 ? -4.734 -12.499 4.443 1.00 92.94 107 SER A C 1
ATOM 857 O O . SER A 1 107 ? -5.538 -11.566 4.538 1.00 92.94 107 SER A O 1
ATOM 859 N N . PRO A 1 108 ? -4.555 -13.363 5.465 1.00 92.00 108 PRO A N 1
ATOM 860 C CA . PRO A 1 108 ? -5.380 -13.304 6.672 1.00 92.00 108 PRO A CA 1
ATOM 861 C C . PRO A 1 108 ? -5.150 -12.002 7.440 1.00 92.00 108 PRO A C 1
ATOM 863 O O . PRO A 1 108 ? -6.073 -11.424 8.014 1.00 92.00 108 PRO A O 1
ATOM 866 N N . LYS A 1 109 ? -3.909 -11.494 7.406 1.00 92.00 109 LYS A N 1
ATOM 867 C CA . LYS A 1 109 ? -3.545 -10.219 8.020 1.00 92.00 109 LYS A CA 1
ATOM 868 C C . LYS A 1 109 ? -4.330 -9.081 7.378 1.00 92.00 109 LYS A C 1
ATOM 870 O O . LYS A 1 109 ? -4.981 -8.346 8.113 1.00 92.00 109 LYS A O 1
ATOM 875 N N . LEU A 1 110 ? -4.332 -8.960 6.048 1.00 92.75 110 LEU A N 1
ATOM 876 C CA . LEU A 1 110 ? -5.111 -7.922 5.368 1.00 92.75 110 LEU A CA 1
ATOM 877 C C . LEU A 1 110 ? -6.608 -8.080 5.649 1.00 92.75 110 LEU A C 1
ATOM 879 O O . LEU A 1 110 ? -7.238 -7.119 6.084 1.00 92.75 110 LEU A O 1
ATOM 883 N N . LEU A 1 111 ? -7.160 -9.281 5.464 1.00 92.56 111 LEU A N 1
ATOM 884 C CA . LEU A 1 111 ? -8.587 -9.547 5.659 1.00 92.56 111 LEU A CA 1
ATOM 885 C C . LEU A 1 111 ? -9.047 -9.203 7.081 1.00 92.56 111 LEU A C 1
ATOM 887 O O . LEU A 1 111 ? -10.065 -8.538 7.249 1.00 92.56 111 LEU A O 1
ATOM 891 N N . SER A 1 112 ? -8.264 -9.554 8.105 1.00 91.81 112 SER A N 1
ATOM 892 C CA . SER A 1 112 ? -8.578 -9.194 9.495 1.00 91.81 112 SER A CA 1
ATOM 893 C C . SER A 1 112 ? -8.573 -7.680 9.734 1.00 91.81 112 SER A C 1
ATOM 895 O O . SER A 1 112 ? -9.386 -7.171 10.505 1.00 91.81 112 SER A O 1
ATOM 897 N N . ARG A 1 113 ? -7.679 -6.931 9.072 1.00 91.75 113 ARG A N 1
ATOM 898 C CA . ARG A 1 113 ? -7.625 -5.465 9.174 1.00 91.75 113 ARG A CA 1
ATOM 899 C C . ARG A 1 113 ? -8.792 -4.815 8.446 1.00 91.75 113 ARG A C 1
ATOM 901 O O . ARG A 1 113 ? -9.378 -3.892 8.995 1.00 91.75 113 ARG A O 1
ATOM 908 N N . LEU A 1 114 ? -9.141 -5.310 7.261 1.00 91.31 114 LEU A N 1
ATOM 909 C CA . LEU A 1 114 ? -10.297 -4.839 6.500 1.00 91.31 114 LEU A CA 1
ATOM 910 C C . LEU A 1 114 ? -11.608 -5.130 7.231 1.00 91.31 114 LEU A C 1
ATOM 912 O O . LEU A 1 114 ? -12.433 -4.236 7.341 1.00 91.31 114 LEU A O 1
ATOM 916 N N . SER A 1 115 ? -11.767 -6.325 7.803 1.00 89.12 115 SER A N 1
ATOM 917 C CA . SER A 1 115 ? -12.936 -6.674 8.619 1.00 89.12 115 SER A CA 1
ATOM 918 C C . SER A 1 115 ? -13.083 -5.737 9.817 1.00 89.12 115 SER A C 1
ATOM 920 O O . SER A 1 115 ? -14.162 -5.200 10.028 1.00 89.12 115 SER A O 1
ATOM 922 N N . ARG A 1 116 ? -11.989 -5.447 10.537 1.00 86.56 116 ARG A N 1
ATOM 923 C CA . ARG A 1 116 ? -12.004 -4.467 11.637 1.00 86.56 116 ARG A CA 1
ATOM 924 C C . ARG A 1 116 ? -12.312 -3.044 11.184 1.00 86.56 116 ARG A C 1
ATOM 926 O O . ARG A 1 116 ? -12.815 -2.260 11.972 1.00 86.56 116 ARG A O 1
ATOM 933 N N . LEU A 1 117 ? -11.937 -2.684 9.958 1.00 85.56 117 LEU A N 1
ATOM 934 C CA . LEU A 1 117 ? -12.251 -1.375 9.389 1.00 85.56 117 LEU A CA 1
ATOM 935 C C . LEU A 1 117 ? -13.710 -1.272 8.972 1.00 85.56 117 LEU A C 1
ATOM 937 O O . LEU A 1 117 ? -14.312 -0.235 9.192 1.00 85.56 117 LEU A O 1
ATOM 941 N N . ALA A 1 118 ? -14.260 -2.343 8.407 1.00 82.31 118 ALA A N 1
ATOM 942 C CA . ALA A 1 118 ? -15.669 -2.434 8.056 1.00 82.31 118 ALA A CA 1
ATOM 943 C C . ALA A 1 118 ? -16.572 -2.555 9.293 1.00 82.31 118 ALA A C 1
ATOM 945 O O . ALA A 1 118 ? -17.730 -2.180 9.225 1.00 82.31 118 ALA A O 1
ATOM 946 N N . SER A 1 119 ? -16.047 -3.060 10.416 1.00 77.81 119 SER A N 1
ATOM 947 C CA . SER A 1 119 ? -16.758 -3.102 11.698 1.00 77.81 119 SER A CA 1
ATOM 948 C C . SER A 1 119 ? -16.627 -1.812 12.515 1.00 77.81 119 SER A C 1
ATOM 950 O O . SER A 1 119 ? -17.187 -1.734 13.605 1.00 77.81 119 SER A O 1
ATOM 952 N N . LEU A 1 120 ? -15.823 -0.841 12.064 1.00 59.38 120 LEU A N 1
ATOM 953 C CA . LEU A 1 120 ? -15.845 0.513 12.614 1.00 59.38 120 LEU A CA 1
ATOM 954 C C . LEU A 1 120 ? -17.058 1.207 11.980 1.00 59.38 120 LEU A C 1
ATOM 956 O O . LEU A 1 120 ? -16.939 1.796 10.911 1.00 59.38 120 LEU A O 1
ATOM 960 N N . ASP A 1 121 ? -18.187 1.051 12.671 1.00 48.66 121 ASP A N 1
ATOM 961 C CA . ASP A 1 121 ? -19.543 1.555 12.422 1.00 48.66 121 ASP A CA 1
ATOM 962 C C . ASP A 1 121 ? -20.442 0.630 11.579 1.00 48.66 121 ASP A C 1
ATOM 964 O O . ASP A 1 121 ? -20.333 0.547 10.357 1.00 48.66 121 ASP A O 1
ATOM 968 N N . ASP A 1 122 ? -21.401 -0.010 12.255 1.00 41.81 122 ASP A N 1
ATOM 969 C CA . ASP A 1 122 ? -22.755 -0.160 11.723 1.00 41.81 122 ASP A CA 1
ATOM 970 C C . ASP A 1 122 ? -23.520 1.135 12.072 1.00 41.81 122 ASP A C 1
ATOM 972 O O . ASP A 1 122 ? -23.936 1.312 13.218 1.00 41.81 122 ASP A O 1
ATOM 976 N N . PRO A 1 123 ? -23.639 2.107 11.150 1.00 44.66 123 PRO A N 1
ATOM 977 C CA . PRO A 1 123 ? -24.398 3.335 11.369 1.00 44.66 123 PRO A CA 1
ATOM 978 C C . PRO A 1 123 ? -25.908 3.163 11.106 1.00 44.66 123 PRO A C 1
ATOM 980 O O . PRO A 1 123 ? -26.622 4.165 11.060 1.00 44.66 123 PRO A O 1
ATOM 983 N N . TRP A 1 124 ? -26.419 1.935 10.924 1.00 45.03 124 TRP A N 1
ATOM 984 C CA . TRP A 1 124 ? -27.864 1.682 10.810 1.00 45.03 124 TRP A CA 1
ATOM 985 C C . TRP A 1 124 ? -28.573 1.462 12.155 1.00 45.03 124 TRP A C 1
ATOM 987 O O . TRP A 1 124 ? -29.800 1.419 12.174 1.00 45.03 124 TRP A O 1
ATOM 997 N N . ASP A 1 125 ? -27.859 1.460 13.285 1.00 42.50 125 ASP A N 1
ATOM 998 C CA . ASP A 1 125 ? -28.452 1.442 14.638 1.00 42.50 125 ASP A CA 1
ATOM 999 C C . ASP A 1 125 ? -28.867 2.844 15.143 1.00 42.50 125 ASP A C 1
ATOM 1001 O O . ASP A 1 125 ? -28.867 3.161 16.334 1.00 42.50 125 ASP A O 1
ATOM 1005 N N . HIS A 1 126 ? -29.285 3.716 14.227 1.00 43.88 126 HIS A N 1
ATOM 1006 C CA . HIS A 1 126 ? -30.034 4.928 14.549 1.00 43.88 126 HIS A CA 1
ATOM 1007 C C . HIS A 1 126 ? -31.545 4.660 14.472 1.00 43.88 126 HIS A C 1
ATOM 1009 O O . HIS A 1 126 ? -32.203 5.216 13.599 1.00 43.88 126 HIS A O 1
ATOM 1015 N N . ASN A 1 127 ? -32.099 3.799 15.340 1.00 45.38 127 ASN A N 1
ATOM 1016 C CA . ASN A 1 127 ? -33.500 3.874 15.812 1.00 45.38 127 ASN A CA 1
ATOM 1017 C C . ASN A 1 127 ? -33.905 2.664 16.667 1.00 45.38 127 ASN A C 1
ATOM 1019 O O . ASN A 1 127 ? -34.431 1.689 16.140 1.00 45.38 127 ASN A O 1
ATOM 1023 N N . THR A 1 128 ? -33.713 2.750 17.985 1.00 45.75 128 THR A N 1
ATOM 1024 C CA . THR A 1 128 ? -34.562 2.208 19.079 1.00 45.75 128 THR A CA 1
ATOM 1025 C C . THR A 1 128 ? -33.698 2.285 20.344 1.00 45.75 128 THR A C 1
ATOM 1027 O O . THR A 1 128 ? -32.785 1.500 20.519 1.00 45.75 128 THR A O 1
ATOM 1030 N N . GLN A 1 129 ? -33.807 3.260 21.243 1.00 40.12 129 GLN A N 1
ATOM 1031 C CA . GLN A 1 129 ? -34.938 3.486 22.138 1.00 40.12 129 GLN A CA 1
ATOM 1032 C C . GLN A 1 129 ? -34.781 4.870 22.799 1.00 40.12 129 GLN A C 1
ATOM 1034 O O . GLN A 1 129 ? -33.966 5.058 23.699 1.00 40.12 129 GLN A O 1
ATOM 1039 N N . GLN A 1 130 ? -35.588 5.830 22.364 1.00 39.34 130 GLN A N 1
ATOM 1040 C CA . GLN A 1 130 ? -36.085 6.921 23.202 1.00 39.34 130 GLN A CA 1
ATOM 1041 C C . GLN A 1 130 ? -37.517 7.196 22.749 1.00 39.34 130 GLN A C 1
ATOM 1043 O O . GLN A 1 130 ? -37.696 8.059 21.900 1.00 39.34 130 GLN A O 1
ATOM 1048 N N . ILE A 1 131 ? -38.485 6.418 23.252 1.00 41.50 131 ILE A N 1
ATOM 1049 C CA . ILE A 1 131 ? -39.839 6.835 23.676 1.00 41.50 131 ILE A CA 1
ATOM 1050 C C . ILE A 1 131 ? -40.285 5.832 24.741 1.00 41.50 131 ILE A C 1
ATOM 1052 O O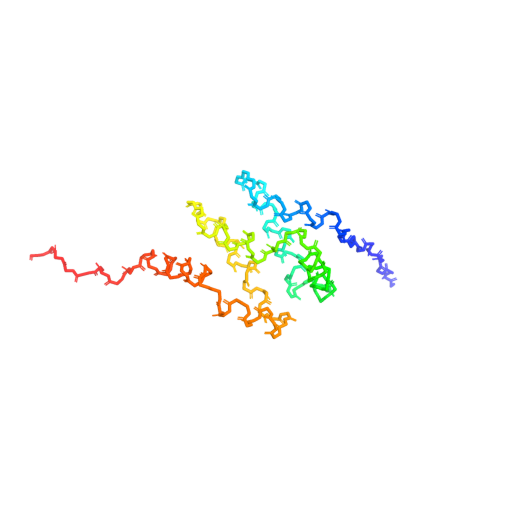 . ILE A 1 131 ? -40.209 4.617 24.446 1.00 41.50 131 ILE A O 1
#

Secondary structure (DSSP, 8-state):
----------PPPHHHHHHHHHHTTS-HHHHHHHHHHHHHHH-TTSTTHHHHHHHHHHHHHTTS--HHHHHHHHTTSS-HHHHHHHHHHHTTGGGT-HHHHHHHHT-HHHHHHHHHHHTS--TT---S---

Foldseek 3Di:
DDDPPPDPPDDQDLVNLLVLLVQLPDDPVSVQVSLVVLLQCCPPVNPCNLVSVVSQVVCVVVVSHHSLVSLLVQLVDPDPVSVVSSVSSLVRQLVRDPVSVVCCVPPPSSVVSVVVVVVPDPPPPPDDDDD

Solvent-accessible surface area (backbone atoms only — not comparable to full-atom values): 7682 Å² total; per-residue (Å²): 134,85,77,78,74,80,72,79,76,79,71,81,47,73,66,59,48,36,54,37,46,57,29,39,76,51,58,73,69,50,19,44,54,25,36,51,51,52,26,56,46,48,32,87,87,30,95,54,18,71,62,45,47,55,53,51,54,51,37,37,76,68,71,55,52,47,65,67,60,38,39,50,54,40,53,74,51,89,53,64,68,53,26,52,48,25,49,59,34,55,67,44,49,47,81,74,35,76,64,47,33,49,53,57,76,67,29,66,69,48,51,55,45,50,51,56,54,64,62,65,62,77,81,80,80,80,80,86,85,93,131

Organism: NCBI:txid464990

pLDDT: mean 77.02, std 16.32, range [37.69, 92.94]

InterPro domains:
  IPR016024 Armadillo-type fold [SSF48371] (26-123)

Sequence (131 aa):
MAKASREKVIKPSKLSLRITIERLGQDKQTAEQATWTIWGLLSTWNPHWQRNQEVLDLVRSNGQGDVFEGLTSLLARKDTQLKLKALGALSQLPYFSRRNKHIMASSPKLLSRLSRLASLDDPWDHNTQQI